Protein AF-A0A2H3DS44-F1 (afdb_monomer)

Structure (mmCIF, N/CA/C/O backbone):
data_AF-A0A2H3DS44-F1
#
_entry.id   AF-A0A2H3DS44-F1
#
loop_
_atom_site.group_PDB
_atom_site.id
_atom_site.type_symbol
_atom_site.label_atom_id
_atom_site.label_alt_id
_atom_site.label_comp_id
_atom_site.label_asym_id
_atom_site.label_entity_id
_atom_site.label_seq_id
_atom_site.pdbx_PDB_ins_code
_atom_site.Cartn_x
_atom_site.Cartn_y
_atom_site.Cartn_z
_atom_site.occupancy
_atom_site.B_iso_or_equiv
_atom_site.auth_seq_id
_atom_site.auth_comp_id
_atom_site.auth_asym_id
_atom_site.auth_atom_id
_atom_site.pdbx_PDB_model_num
ATOM 1 N N . MET A 1 1 ? -2.408 16.374 -11.901 1.00 36.78 1 MET A N 1
ATOM 2 C CA . MET A 1 1 ? -1.853 15.064 -12.289 1.00 36.78 1 MET A CA 1
ATOM 3 C C . MET A 1 1 ? -0.369 15.286 -12.512 1.00 36.78 1 MET A C 1
ATOM 5 O O . MET A 1 1 ? -0.028 15.966 -13.470 1.00 36.78 1 MET A O 1
ATOM 9 N N . ALA A 1 2 ? 0.490 14.882 -11.576 1.00 42.16 2 ALA A N 1
ATOM 10 C CA . ALA A 1 2 ? 1.930 14.976 -11.790 1.00 42.16 2 ALA A CA 1
ATOM 11 C C . ALA A 1 2 ? 2.292 13.927 -12.847 1.00 42.16 2 ALA A C 1
ATOM 13 O O . ALA A 1 2 ? 2.217 12.735 -12.575 1.00 42.16 2 ALA A O 1
ATOM 14 N N . SER A 1 3 ? 2.578 14.373 -14.069 1.00 45.03 3 SER A N 1
ATOM 15 C CA . SER A 1 3 ? 3.233 13.535 -15.067 1.00 45.03 3 SER A CA 1
ATOM 16 C C . SER A 1 3 ? 4.655 13.332 -14.563 1.00 45.03 3 SER A C 1
ATOM 18 O O . SER A 1 3 ? 5.465 14.256 -14.640 1.00 45.03 3 SER A O 1
ATOM 20 N N . SER A 1 4 ? 4.939 12.193 -13.936 1.00 61.12 4 SER A N 1
ATOM 21 C CA . SER A 1 4 ? 6.311 11.840 -13.597 1.00 61.12 4 SER A CA 1
ATOM 22 C C . SER A 1 4 ? 7.055 11.624 -14.909 1.00 61.12 4 SER A C 1
ATOM 24 O O . SER A 1 4 ? 6.720 10.739 -15.686 1.00 61.12 4 SER A O 1
ATOM 26 N N . ASN A 1 5 ? 8.064 12.451 -15.173 1.00 77.94 5 ASN A N 1
ATOM 27 C CA . ASN A 1 5 ? 8.926 12.329 -16.353 1.00 77.94 5 ASN A CA 1
ATOM 28 C C . ASN A 1 5 ? 9.889 11.123 -16.251 1.00 77.94 5 ASN A C 1
ATOM 30 O O . ASN A 1 5 ? 10.950 11.140 -16.869 1.00 77.94 5 ASN A O 1
ATOM 34 N N . HIS A 1 6 ? 9.566 10.119 -15.429 1.00 85.38 6 HIS A N 1
ATOM 35 C CA . HIS A 1 6 ? 10.401 8.941 -15.233 1.00 85.38 6 HIS A CA 1
ATOM 36 C C . HIS A 1 6 ? 10.121 7.917 -16.339 1.00 85.38 6 HIS A C 1
ATOM 38 O O . HIS A 1 6 ? 8.958 7.730 -16.706 1.00 85.38 6 HIS A O 1
ATOM 44 N N . PRO A 1 7 ? 11.165 7.259 -16.870 1.00 88.62 7 PRO A N 1
ATOM 45 C CA . PRO A 1 7 ? 11.002 6.224 -17.879 1.00 88.62 7 PRO A CA 1
ATOM 46 C C . PRO A 1 7 ? 10.163 5.073 -17.325 1.00 88.62 7 PRO A C 1
ATOM 48 O O . PRO A 1 7 ? 10.340 4.647 -16.183 1.00 88.62 7 PRO A O 1
ATOM 51 N N . THR A 1 8 ? 9.245 4.563 -18.137 1.00 92.12 8 THR A N 1
ATOM 52 C CA . THR A 1 8 ? 8.468 3.368 -17.805 1.00 92.12 8 THR A CA 1
ATOM 53 C C . THR A 1 8 ? 9.252 2.101 -18.148 1.00 92.12 8 THR A C 1
ATOM 55 O O . THR A 1 8 ? 10.216 2.128 -18.916 1.00 92.12 8 THR A O 1
ATOM 58 N N . LEU A 1 9 ? 8.810 0.951 -17.630 1.00 92.81 9 LEU A N 1
ATOM 59 C CA . LEU A 1 9 ? 9.381 -0.341 -18.026 1.00 92.81 9 LEU A CA 1
ATOM 60 C C . LEU A 1 9 ? 9.255 -0.584 -19.536 1.00 92.81 9 LEU A C 1
ATOM 62 O O . LEU A 1 9 ? 10.136 -1.196 -20.134 1.00 92.81 9 LEU A O 1
ATOM 66 N N . GLU A 1 10 ? 8.169 -0.104 -20.143 1.00 94.31 10 GLU A N 1
ATOM 67 C CA . GLU A 1 10 ? 7.939 -0.212 -21.582 1.00 94.31 10 GLU A CA 1
ATOM 68 C C . GLU A 1 10 ? 8.965 0.614 -22.366 1.00 94.31 10 GLU A C 1
ATOM 70 O O . GLU A 1 10 ? 9.543 0.104 -23.324 1.00 94.31 10 GLU A O 1
ATOM 75 N N . ASP A 1 11 ? 9.292 1.824 -21.899 1.00 92.94 11 ASP A N 1
ATOM 76 C CA . ASP A 1 11 ? 10.334 2.662 -22.506 1.00 92.94 11 ASP A CA 1
ATOM 77 C C . ASP A 1 11 ? 11.715 1.994 -22.433 1.00 92.94 11 ASP A C 1
ATOM 79 O O . ASP A 1 11 ? 12.459 1.971 -23.417 1.00 92.94 11 ASP A O 1
ATOM 83 N N . VAL A 1 12 ? 12.058 1.406 -21.279 1.00 94.00 12 VAL A N 1
ATOM 84 C CA . VAL A 1 12 ? 13.326 0.679 -21.088 1.00 94.00 12 VAL A CA 1
ATOM 85 C C . VAL A 1 12 ? 13.379 -0.565 -21.980 1.00 94.00 12 VAL A C 1
ATOM 87 O O . VAL A 1 12 ? 14.400 -0.830 -22.624 1.00 94.00 12 VAL A O 1
ATOM 90 N N . ALA A 1 13 ? 12.281 -1.320 -22.063 1.00 94.88 13 ALA A N 1
ATOM 91 C CA . ALA A 1 13 ? 12.186 -2.512 -22.899 1.00 94.88 13 ALA A CA 1
ATOM 92 C C . ALA A 1 13 ? 12.294 -2.167 -24.391 1.00 94.88 13 ALA A C 1
ATOM 94 O O . ALA A 1 13 ? 13.027 -2.836 -25.121 1.00 94.88 13 ALA A O 1
ATOM 95 N N . ALA A 1 14 ? 11.633 -1.096 -24.835 1.00 94.50 14 ALA A N 1
ATOM 96 C CA . ALA A 1 14 ? 11.707 -0.609 -26.207 1.00 94.50 14 ALA A CA 1
ATOM 97 C C . ALA A 1 14 ? 13.128 -0.154 -26.573 1.00 94.50 14 ALA A C 1
ATOM 99 O O . ALA A 1 14 ? 13.649 -0.549 -27.618 1.00 94.50 14 ALA A O 1
ATOM 100 N N . ALA A 1 15 ? 13.790 0.608 -25.697 1.00 92.56 15 ALA A N 1
ATOM 101 C CA . ALA A 1 15 ? 15.172 1.040 -25.904 1.00 92.56 15 ALA A CA 1
ATOM 102 C C . ALA A 1 15 ? 16.141 -0.154 -25.961 1.00 92.56 15 ALA A C 1
ATOM 104 O O . ALA A 1 15 ? 17.021 -0.207 -26.821 1.00 92.56 15 ALA A O 1
ATOM 105 N N . THR A 1 16 ? 15.933 -1.158 -25.105 1.00 93.88 16 THR A N 1
ATOM 106 C CA . THR A 1 16 ? 16.727 -2.395 -25.102 1.00 93.88 16 THR A CA 1
ATOM 107 C C . THR A 1 16 ? 16.520 -3.202 -26.382 1.00 93.88 16 THR A C 1
ATOM 109 O O . THR A 1 16 ? 17.489 -3.645 -26.996 1.00 93.88 16 THR A O 1
ATOM 112 N N . ALA A 1 17 ? 15.273 -3.366 -26.829 1.00 93.94 17 ALA A N 1
ATOM 113 C CA . ALA A 1 17 ? 14.958 -4.069 -28.069 1.00 93.94 17 ALA A CA 1
ATOM 114 C C . ALA A 1 17 ? 15.585 -3.370 -29.287 1.00 93.94 17 ALA A C 1
ATOM 116 O O . ALA A 1 17 ? 16.191 -4.028 -30.134 1.00 93.94 17 ALA A O 1
ATOM 117 N N . TYR A 1 18 ? 15.507 -2.036 -29.333 1.00 91.81 18 TYR A N 1
ATOM 118 C CA . TYR A 1 18 ? 16.151 -1.226 -30.364 1.00 91.81 18 TYR A CA 1
ATOM 119 C C . TYR A 1 18 ? 17.667 -1.452 -30.396 1.00 91.81 18 TYR A C 1
ATOM 121 O O . TYR A 1 18 ? 18.215 -1.758 -31.456 1.00 91.81 18 TYR A O 1
ATOM 129 N N . PHE A 1 19 ? 18.320 -1.390 -29.233 1.00 92.81 19 PHE A N 1
ATOM 130 C CA . PHE A 1 19 ? 19.759 -1.599 -29.087 1.00 92.81 19 PHE A CA 1
ATOM 131 C C . PHE A 1 19 ? 20.215 -2.992 -29.539 1.00 92.81 19 PHE A C 1
ATOM 133 O O . PHE A 1 19 ? 21.207 -3.112 -30.250 1.00 92.81 19 PHE A O 1
ATOM 140 N N . VAL A 1 20 ? 19.470 -4.044 -29.186 1.00 92.25 20 VAL A N 1
ATOM 141 C CA . VAL A 1 20 ? 19.789 -5.431 -29.580 1.00 92.25 20 VAL A CA 1
ATOM 142 C C . VAL A 1 20 ? 19.589 -5.667 -31.080 1.00 92.25 20 VAL A C 1
ATOM 144 O O . VAL A 1 20 ? 20.304 -6.465 -31.681 1.00 92.25 20 VAL A O 1
ATOM 147 N N . SER A 1 21 ? 18.625 -4.981 -31.697 1.00 90.50 21 SER A N 1
ATOM 148 C CA . SER A 1 21 ? 18.342 -5.095 -33.135 1.00 90.50 21 SER A CA 1
ATOM 149 C C . SER A 1 21 ? 19.269 -4.263 -34.033 1.00 90.50 21 SER A C 1
ATOM 151 O O . SER A 1 21 ? 19.223 -4.409 -35.255 1.00 90.50 21 SER A O 1
ATOM 153 N N . HIS A 1 22 ? 20.101 -3.391 -33.453 1.00 87.81 22 HIS A N 1
ATOM 154 C CA . HIS A 1 22 ? 21.017 -2.529 -34.196 1.00 87.81 22 HIS A CA 1
ATOM 155 C C . HIS A 1 22 ? 22.257 -3.284 -34.685 1.00 87.81 22 HIS A C 1
ATOM 157 O O . HIS A 1 22 ? 22.883 -4.033 -33.941 1.00 87.81 22 HIS A O 1
ATOM 163 N N . SER A 1 23 ? 22.644 -3.051 -35.942 1.00 82.12 23 SER A N 1
ATOM 164 C CA . SER A 1 23 ? 23.816 -3.681 -36.567 1.00 82.12 23 SER A CA 1
ATOM 165 C C . SER A 1 23 ? 25.152 -3.192 -35.998 1.00 82.12 23 SER A C 1
ATOM 167 O O . SER A 1 23 ? 26.138 -3.920 -36.060 1.00 82.12 23 SER A O 1
ATOM 169 N N . GLU A 1 24 ? 25.181 -1.985 -35.426 1.00 85.81 24 GLU A N 1
ATOM 170 C CA . GLU A 1 24 ? 26.340 -1.400 -34.740 1.00 85.81 24 GLU A CA 1
ATOM 171 C C . GLU A 1 24 ? 25.886 -0.715 -33.438 1.00 85.81 24 GLU A C 1
ATOM 173 O O . GLU 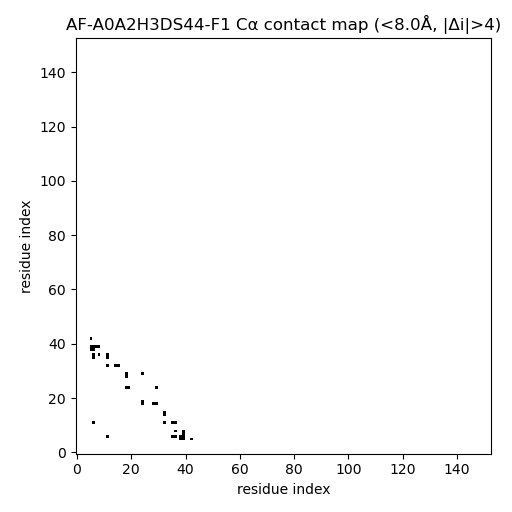A 1 24 ? 25.635 0.491 -33.421 1.00 85.81 24 GLU A O 1
ATOM 178 N N . PRO A 1 25 ? 25.716 -1.469 -32.340 1.00 83.62 25 PRO A N 1
ATOM 179 C CA . PRO A 1 25 ? 25.315 -0.892 -31.063 1.00 83.62 25 PRO A CA 1
ATOM 180 C C . PRO A 1 25 ? 26.412 0.023 -30.499 1.00 83.62 25 PRO A C 1
ATOM 182 O O . PRO A 1 25 ? 27.568 -0.383 -30.352 1.00 83.62 25 PRO A O 1
ATOM 185 N N . MET A 1 26 ? 26.048 1.257 -30.140 1.00 92.00 26 MET A N 1
ATOM 186 C CA . MET A 1 26 ? 26.972 2.221 -29.538 1.00 92.00 26 MET A CA 1
ATOM 187 C C . MET A 1 26 ? 27.010 2.078 -28.016 1.00 92.00 26 MET A C 1
ATOM 189 O O . MET A 1 26 ? 25.984 1.926 -27.357 1.00 92.00 26 MET A O 1
ATOM 193 N N . LEU A 1 27 ? 28.199 2.207 -27.421 1.00 91.69 27 LEU A N 1
ATOM 194 C CA . LEU A 1 27 ? 28.358 2.161 -25.963 1.00 91.69 27 LEU A CA 1
ATOM 195 C C . LEU A 1 27 ? 27.490 3.211 -25.242 1.00 91.69 27 LEU A C 1
ATOM 197 O O . L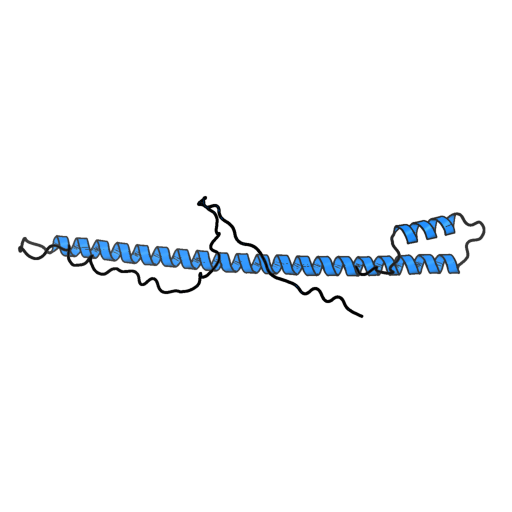EU A 1 27 ? 27.021 2.966 -24.132 1.00 91.69 27 LEU A O 1
ATOM 201 N N . ASP A 1 28 ? 27.267 4.369 -25.859 1.00 93.00 28 ASP A N 1
ATOM 202 C CA . ASP A 1 28 ? 26.457 5.433 -25.264 1.00 93.00 28 ASP A CA 1
ATOM 203 C C . ASP A 1 28 ? 24.958 5.094 -25.224 1.00 93.00 28 ASP A C 1
ATOM 205 O O . ASP A 1 28 ? 24.290 5.448 -24.252 1.00 93.00 28 ASP A O 1
ATOM 209 N N . ASP A 1 29 ? 24.447 4.317 -26.184 1.00 90.25 29 ASP A N 1
ATOM 210 C CA . ASP A 1 29 ? 23.071 3.804 -26.138 1.00 90.25 29 ASP A CA 1
ATOM 211 C C . ASP A 1 29 ? 22.897 2.808 -24.987 1.00 90.25 29 ASP A C 1
ATOM 213 O O . ASP A 1 29 ? 21.914 2.872 -24.246 1.00 90.25 29 ASP A O 1
ATOM 217 N N . ALA A 1 30 ? 23.893 1.943 -24.764 1.00 92.56 30 ALA A N 1
ATOM 218 C CA . ALA A 1 30 ? 23.898 1.027 -23.626 1.00 92.56 30 ALA A CA 1
ATOM 219 C C . ALA A 1 30 ? 23.892 1.787 -22.289 1.00 92.56 30 ALA A C 1
ATOM 221 O O . ALA A 1 30 ? 23.102 1.468 -21.401 1.00 92.56 30 ALA A O 1
ATOM 222 N N . LYS A 1 31 ? 24.724 2.830 -22.150 1.00 95.94 31 LYS A N 1
ATOM 223 C CA . LYS A 1 31 ? 24.733 3.685 -20.948 1.00 95.94 31 LYS A CA 1
ATOM 224 C C . LYS A 1 31 ? 23.387 4.369 -20.728 1.00 95.94 31 LYS A C 1
ATOM 226 O O . LYS A 1 31 ? 22.936 4.458 -19.591 1.00 95.94 31 LYS A O 1
ATOM 231 N N . LYS A 1 32 ? 22.744 4.837 -21.800 1.00 94.19 32 LYS A N 1
ATOM 232 C CA . LYS A 1 32 ? 21.424 5.467 -21.726 1.00 94.19 32 LYS A CA 1
ATOM 233 C C . LYS A 1 32 ? 20.362 4.487 -21.230 1.00 94.19 32 LYS A C 1
ATOM 235 O O . LYS A 1 32 ? 19.568 4.856 -20.374 1.00 94.19 32 LYS A O 1
ATOM 240 N N . ILE A 1 33 ? 20.373 3.246 -21.716 1.00 94.56 33 ILE A N 1
ATOM 241 C CA . ILE A 1 33 ? 19.448 2.198 -21.256 1.00 94.56 33 ILE A CA 1
ATOM 242 C C . ILE A 1 33 ? 19.671 1.884 -19.776 1.00 94.56 33 ILE A C 1
ATOM 244 O O . ILE A 1 33 ? 18.702 1.789 -19.028 1.00 94.56 33 ILE A O 1
ATOM 248 N N . VAL A 1 34 ? 20.930 1.769 -19.341 1.00 95.94 34 VAL A N 1
ATOM 249 C CA . VAL A 1 34 ? 21.262 1.549 -17.924 1.00 95.94 34 VAL A CA 1
ATOM 250 C C . VAL A 1 34 ? 20.749 2.701 -17.060 1.00 95.94 34 VAL A C 1
ATOM 252 O O . VAL A 1 34 ? 20.061 2.449 -16.079 1.00 95.94 34 VAL A O 1
ATOM 255 N N . ALA A 1 35 ? 20.984 3.952 -17.464 1.00 95.62 35 ALA A N 1
ATOM 256 C CA . ALA A 1 35 ? 20.469 5.116 -16.744 1.00 95.62 35 ALA A CA 1
ATOM 257 C C . ALA A 1 35 ? 18.932 5.124 -16.670 1.00 95.62 35 ALA A C 1
ATOM 259 O O . ALA A 1 35 ? 18.367 5.388 -15.614 1.00 95.62 35 ALA A O 1
ATOM 260 N N . MET A 1 36 ? 18.243 4.773 -17.763 1.00 95.00 36 MET A N 1
ATOM 261 C CA . MET A 1 36 ? 16.781 4.661 -17.752 1.00 95.00 36 MET A CA 1
ATOM 262 C C . MET A 1 36 ? 16.290 3.561 -16.801 1.00 95.00 36 MET A C 1
ATOM 264 O O . MET A 1 36 ? 15.261 3.729 -16.150 1.00 95.00 36 MET A O 1
ATOM 268 N N . LEU A 1 37 ? 17.005 2.436 -16.720 1.00 95.56 37 LEU A N 1
ATOM 269 C CA . LEU A 1 37 ? 16.669 1.348 -15.807 1.00 95.56 37 LEU A CA 1
ATOM 270 C C . LEU A 1 37 ? 16.872 1.761 -14.342 1.00 95.56 37 LEU A C 1
ATOM 272 O O . LEU A 1 37 ? 16.020 1.456 -13.509 1.00 95.56 37 LEU A O 1
ATOM 276 N N . ASP A 1 38 ? 17.958 2.473 -14.040 1.00 95.81 38 ASP A N 1
ATOM 277 C CA . ASP A 1 38 ? 18.234 2.996 -12.699 1.00 95.81 38 ASP A CA 1
ATOM 278 C C . ASP A 1 38 ? 17.163 4.011 -12.267 1.00 95.81 38 ASP A C 1
ATOM 280 O O . ASP A 1 38 ? 16.609 3.890 -11.172 1.00 95.81 38 ASP A O 1
ATOM 284 N N . ASP A 1 39 ? 16.787 4.942 -13.150 1.00 94.69 39 ASP A N 1
ATOM 285 C CA . ASP A 1 39 ? 15.720 5.918 -12.893 1.00 94.69 39 ASP A CA 1
ATOM 286 C C . ASP A 1 39 ? 14.361 5.237 -12.658 1.00 94.69 39 ASP A C 1
ATOM 288 O O . ASP A 1 39 ? 13.622 5.600 -11.737 1.00 94.69 39 ASP A O 1
ATOM 292 N N . PHE A 1 40 ? 14.026 4.222 -13.463 1.00 93.81 40 PHE A N 1
ATOM 293 C CA . PHE A 1 40 ? 12.804 3.433 -13.290 1.00 93.81 40 PHE A CA 1
ATOM 294 C C . PHE A 1 40 ? 12.805 2.666 -11.961 1.00 93.81 40 PHE A C 1
ATOM 296 O O . PHE A 1 40 ? 11.801 2.649 -11.243 1.00 93.81 40 PHE A O 1
ATOM 303 N N . HIS A 1 41 ? 13.926 2.032 -11.606 1.00 94.44 41 HIS A N 1
ATOM 304 C CA . HIS A 1 41 ? 14.060 1.326 -10.335 1.00 94.44 41 HIS A CA 1
ATOM 305 C C . HIS A 1 41 ? 13.913 2.266 -9.144 1.00 94.44 41 HIS A C 1
ATOM 307 O O . HIS A 1 41 ? 13.163 1.941 -8.223 1.00 94.44 41 HIS A O 1
ATOM 313 N N . GLN A 1 42 ? 14.566 3.428 -9.173 1.00 94.50 42 GLN A N 1
ATOM 314 C CA . GLN A 1 42 ? 14.457 4.402 -8.093 1.00 94.50 42 GLN A CA 1
ATOM 315 C C . GLN A 1 42 ? 13.017 4.901 -7.946 1.00 94.50 42 GLN A C 1
ATOM 317 O O . GLN A 1 42 ? 12.469 4.871 -6.847 1.00 94.50 42 GLN A O 1
ATOM 322 N N . SER A 1 43 ? 12.357 5.249 -9.056 1.00 93.25 43 SER A N 1
ATOM 323 C CA . SER A 1 43 ? 10.955 5.676 -9.030 1.00 93.25 43 SER A CA 1
ATOM 324 C C . SER A 1 43 ? 10.032 4.597 -8.449 1.00 93.25 43 SER A C 1
ATOM 326 O O . SER A 1 43 ? 9.142 4.908 -7.655 1.00 93.25 43 SER A O 1
ATOM 328 N N . ASN A 1 44 ? 10.249 3.321 -8.780 1.00 93.00 44 ASN A N 1
ATOM 329 C CA . ASN A 1 44 ? 9.475 2.229 -8.190 1.00 93.00 44 ASN A CA 1
ATOM 330 C C . ASN A 1 44 ? 9.734 2.054 -6.696 1.00 93.00 44 ASN A C 1
ATOM 332 O O . ASN A 1 44 ? 8.791 1.781 -5.953 1.00 93.00 44 ASN A O 1
ATOM 336 N N . ILE A 1 45 ? 10.987 2.179 -6.255 1.00 94.94 45 ILE A N 1
ATOM 337 C CA . ILE A 1 45 ? 11.333 2.124 -4.832 1.00 94.94 45 ILE A CA 1
ATOM 338 C C . ILE A 1 45 ? 10.589 3.234 -4.092 1.00 94.94 45 ILE A C 1
ATOM 340 O O . ILE A 1 45 ? 9.866 2.930 -3.147 1.00 94.94 45 ILE A O 1
ATOM 344 N N . ASP A 1 46 ? 10.657 4.472 -4.580 1.00 93.38 46 ASP A N 1
ATOM 345 C CA . ASP A 1 46 ? 9.986 5.620 -3.965 1.00 93.38 46 ASP A CA 1
ATOM 346 C C . ASP A 1 46 ? 8.463 5.400 -3.870 1.00 93.38 46 ASP A C 1
ATOM 348 O O . ASP A 1 46 ? 7.837 5.649 -2.834 1.00 93.38 46 ASP A O 1
ATOM 352 N N . HIS A 1 47 ? 7.849 4.863 -4.932 1.00 91.75 47 HIS A N 1
ATOM 353 C CA . HIS A 1 47 ? 6.428 4.512 -4.934 1.00 91.75 47 HIS A CA 1
ATOM 354 C C . HIS A 1 47 ? 6.085 3.409 -3.925 1.00 91.75 47 HIS A C 1
ATOM 356 O O . HIS A 1 47 ? 5.072 3.505 -3.223 1.00 91.75 47 HIS A O 1
ATOM 362 N N . MET A 1 48 ? 6.911 2.366 -3.827 1.00 94.88 48 MET A N 1
ATOM 363 C CA . MET A 1 48 ? 6.712 1.287 -2.860 1.00 94.88 48 MET A CA 1
ATOM 364 C C . MET A 1 48 ? 6.907 1.773 -1.423 1.00 94.88 48 MET A C 1
ATOM 366 O O . MET A 1 48 ? 6.116 1.414 -0.551 1.00 94.88 48 MET A O 1
ATOM 370 N N . GLU A 1 49 ? 7.911 2.606 -1.162 1.00 96.12 49 GLU A N 1
ATOM 371 C CA . GLU A 1 49 ? 8.160 3.187 0.156 1.00 96.12 49 GLU A CA 1
ATOM 372 C C . GLU A 1 49 ? 6.990 4.056 0.616 1.00 96.12 49 GLU A C 1
ATOM 374 O O . GLU A 1 49 ? 6.535 3.917 1.757 1.00 96.12 49 GLU A O 1
ATOM 379 N N . LEU A 1 50 ? 6.439 4.884 -0.278 1.00 94.56 50 LEU A N 1
ATOM 380 C CA . LEU A 1 50 ? 5.245 5.675 0.007 1.00 94.56 50 LEU A CA 1
ATOM 381 C C . LEU A 1 50 ? 4.053 4.774 0.361 1.00 94.56 50 LEU A C 1
ATOM 383 O O . LEU A 1 50 ? 3.437 4.953 1.414 1.00 94.56 50 LEU A O 1
ATOM 387 N N . ALA A 1 51 ? 3.772 3.760 -0.462 1.00 94.81 51 ALA A N 1
ATOM 388 C CA . ALA A 1 51 ? 2.677 2.821 -0.221 1.00 94.81 51 ALA A CA 1
ATOM 389 C C . ALA A 1 51 ? 2.849 2.049 1.103 1.00 94.81 51 ALA A C 1
ATOM 391 O O . ALA A 1 51 ? 1.883 1.825 1.841 1.00 94.81 51 ALA A O 1
ATOM 392 N N . LEU A 1 52 ? 4.080 1.660 1.447 1.00 95.88 52 LEU A N 1
ATOM 393 C CA . LEU A 1 52 ? 4.394 1.009 2.719 1.00 95.88 52 LEU A CA 1
ATOM 394 C C . LEU A 1 52 ? 4.199 1.954 3.909 1.00 95.88 52 LEU A C 1
ATOM 396 O O . LEU A 1 52 ? 3.681 1.525 4.944 1.00 95.88 52 LEU A O 1
ATOM 400 N N . CYS A 1 53 ? 4.567 3.229 3.772 1.00 95.88 53 CYS A N 1
ATOM 401 C CA . CYS A 1 53 ? 4.347 4.240 4.803 1.00 95.88 53 CYS A CA 1
ATOM 402 C C . CYS A 1 53 ? 2.854 4.466 5.060 1.00 95.88 53 CYS A C 1
ATOM 404 O O . CYS A 1 53 ? 2.417 4.445 6.215 1.00 95.88 53 CYS A O 1
ATOM 406 N N . GLU A 1 54 ? 2.058 4.611 4.000 1.00 95.25 54 GLU A N 1
ATOM 407 C CA . GLU A 1 54 ? 0.603 4.750 4.098 1.00 95.25 54 GLU A CA 1
ATOM 408 C C . GLU A 1 54 ? -0.035 3.523 4.755 1.00 95.25 54 GLU A C 1
ATOM 410 O O . GLU A 1 54 ? -0.839 3.650 5.684 1.00 95.25 54 GLU A O 1
ATOM 415 N N . ARG A 1 55 ? 0.384 2.318 4.353 1.00 95.25 55 ARG A N 1
ATOM 416 C CA . ARG A 1 55 ? -0.122 1.074 4.940 1.00 95.25 55 ARG A CA 1
ATOM 417 C C . ARG A 1 55 ? 0.263 0.928 6.410 1.00 95.25 55 ARG A C 1
ATOM 419 O O . ARG A 1 55 ? -0.568 0.522 7.220 1.00 95.25 55 ARG A O 1
ATOM 426 N N . ARG A 1 56 ? 1.495 1.289 6.784 1.00 96.38 56 ARG A N 1
ATOM 427 C CA . ARG A 1 56 ? 1.945 1.288 8.185 1.00 96.38 56 ARG A CA 1
ATOM 428 C C . ARG A 1 56 ? 1.115 2.255 9.029 1.00 96.38 56 ARG A C 1
ATOM 430 O O . ARG A 1 56 ? 0.739 1.909 10.148 1.00 96.38 56 ARG A O 1
ATOM 437 N N . LYS A 1 57 ? 0.800 3.438 8.496 1.00 96.19 57 LYS A N 1
ATOM 438 C CA . LYS A 1 57 ? -0.069 4.409 9.166 1.00 96.19 57 LYS A CA 1
ATOM 439 C C . LYS A 1 57 ? -1.475 3.845 9.382 1.00 96.19 57 LYS A C 1
ATOM 441 O O . LYS A 1 57 ? -1.967 3.900 10.505 1.00 96.19 57 LYS A O 1
ATOM 446 N N . ALA A 1 58 ? -2.075 3.238 8.358 1.00 94.75 58 ALA A N 1
ATOM 447 C CA . ALA A 1 58 ? -3.401 2.628 8.464 1.00 94.75 58 ALA A CA 1
ATOM 448 C C . ALA A 1 58 ? -3.455 1.522 9.535 1.00 94.75 58 ALA A C 1
ATOM 450 O O . ALA A 1 58 ? -4.365 1.512 10.361 1.00 94.75 58 ALA A O 1
ATOM 451 N N . ILE A 1 59 ? -2.445 0.644 9.576 1.00 95.62 59 ILE A N 1
ATOM 452 C CA . ILE A 1 59 ? -2.335 -0.412 10.598 1.00 95.62 59 ILE A CA 1
ATOM 453 C C . ILE A 1 59 ? -2.224 0.192 12.003 1.00 95.62 59 ILE A C 1
ATOM 455 O O . ILE A 1 59 ? -2.858 -0.291 12.938 1.00 95.62 59 ILE A O 1
ATOM 459 N N . SER A 1 60 ? -1.435 1.257 12.163 1.00 96.06 60 SER A N 1
ATOM 460 C CA . SER A 1 60 ? -1.294 1.951 13.447 1.00 96.06 60 SER A CA 1
ATOM 461 C C . SER A 1 60 ? -2.623 2.554 13.918 1.00 96.06 60 SER A C 1
ATOM 463 O O . SER A 1 60 ? -3.029 2.353 15.062 1.00 96.06 60 SER A O 1
ATOM 465 N N . GLU A 1 61 ? -3.345 3.240 13.028 1.00 96.44 61 GLU A N 1
ATOM 466 C CA . GLU A 1 61 ? -4.658 3.820 13.335 1.00 96.44 61 GLU A CA 1
ATOM 467 C C . GLU A 1 61 ? -5.698 2.749 13.688 1.00 96.44 61 GLU A C 1
ATOM 469 O O . GLU A 1 61 ? -6.515 2.939 14.592 1.00 96.44 61 GLU A O 1
ATOM 474 N N . GLU A 1 62 ? -5.680 1.613 12.992 1.00 94.69 62 GLU A N 1
ATOM 475 C CA . GLU A 1 62 ? -6.528 0.467 13.314 1.00 94.69 62 GLU A CA 1
ATOM 476 C C . GLU A 1 62 ? -6.177 -0.128 14.685 1.00 94.69 62 GLU A C 1
ATOM 478 O O . GLU A 1 62 ? -7.075 -0.375 15.493 1.00 94.69 62 GLU A O 1
ATOM 483 N N . GLY A 1 63 ? -4.884 -0.263 14.994 1.00 94.94 63 GLY A N 1
ATOM 484 C CA . GLY A 1 63 ? -4.400 -0.694 16.305 1.00 94.94 63 GLY A CA 1
ATOM 485 C C . GLY A 1 63 ? -4.899 0.209 17.435 1.00 94.94 63 GLY A C 1
ATOM 486 O O . GLY A 1 63 ? -5.484 -0.278 18.402 1.00 94.94 63 GLY A O 1
ATOM 487 N N . GLN A 1 64 ? -4.779 1.530 17.273 1.00 95.75 64 GLN A N 1
ATOM 488 C CA . GLN A 1 64 ? -5.280 2.506 18.248 1.00 95.75 64 GLN A CA 1
ATOM 489 C C . GLN A 1 64 ? -6.799 2.411 18.448 1.00 95.75 64 GLN A C 1
ATOM 491 O O . GLN A 1 64 ? -7.287 2.473 19.579 1.00 95.75 64 GLN A O 1
ATOM 496 N N . LYS A 1 65 ? -7.570 2.217 17.370 1.00 96.19 65 LYS A N 1
ATOM 497 C CA . LYS A 1 65 ? -9.025 1.998 17.463 1.00 96.19 65 LYS A CA 1
ATOM 498 C C . LYS A 1 65 ? -9.351 0.707 18.215 1.00 96.19 65 LYS A C 1
ATOM 500 O O . LYS A 1 65 ? -10.278 0.698 19.027 1.00 96.19 65 LYS A O 1
ATOM 505 N N . GLY A 1 66 ? -8.588 -0.359 17.978 1.00 96.38 66 GLY A N 1
ATOM 506 C CA . GLY A 1 66 ? -8.717 -1.628 18.693 1.00 96.38 66 GLY A CA 1
ATOM 507 C C . GLY A 1 66 ? -8.449 -1.485 20.193 1.00 96.38 66 GLY A C 1
ATOM 508 O O . GLY A 1 66 ? -9.233 -1.968 21.013 1.00 96.38 66 GLY A O 1
ATOM 509 N N . GLU A 1 67 ? -7.394 -0.762 20.568 1.00 96.38 67 GLU A N 1
ATOM 510 C CA . GLU A 1 67 ? -7.070 -0.475 21.970 1.00 96.38 67 GLU A CA 1
ATOM 511 C C . GLU A 1 67 ? -8.143 0.378 22.653 1.00 96.38 67 GLU A C 1
ATOM 513 O O . GLU A 1 67 ? -8.597 0.038 23.749 1.00 96.38 67 GLU A O 1
ATOM 518 N N . ALA A 1 68 ? -8.620 1.434 21.988 1.00 95.88 68 ALA A N 1
ATOM 519 C CA . ALA A 1 68 ? -9.704 2.270 22.497 1.00 95.88 68 ALA A CA 1
ATOM 520 C C . ALA A 1 68 ? -10.993 1.460 22.714 1.00 95.88 68 ALA A C 1
ATOM 522 O O . ALA A 1 68 ? -11.673 1.611 23.734 1.00 95.88 68 ALA A O 1
ATOM 523 N N . LEU A 1 69 ? -11.316 0.552 21.787 1.00 96.19 69 LEU A N 1
ATOM 524 C CA . LEU A 1 69 ? -12.459 -0.344 21.928 1.00 96.19 69 LEU A CA 1
ATOM 525 C C . LEU A 1 69 ? -12.281 -1.295 23.118 1.00 96.19 69 LEU A C 1
ATOM 527 O O . LEU A 1 69 ? -13.213 -1.471 23.902 1.00 96.19 69 LEU A O 1
ATOM 531 N N . LYS A 1 70 ? -11.085 -1.863 23.301 1.00 96.88 70 LYS A N 1
ATOM 532 C CA . LYS A 1 70 ? -10.771 -2.731 24.443 1.00 96.88 70 LYS A CA 1
ATOM 533 C C . LYS A 1 70 ? -10.926 -1.990 25.773 1.00 96.88 70 LYS A C 1
ATOM 535 O O . LYS A 1 70 ? -11.552 -2.523 26.688 1.00 96.88 70 LYS A O 1
ATOM 540 N N . ALA A 1 71 ? -10.428 -0.757 25.867 1.00 96.06 71 ALA A N 1
ATOM 541 C CA . ALA A 1 71 ? -10.597 0.086 27.050 1.00 96.06 71 ALA A CA 1
ATOM 542 C C . ALA A 1 71 ? -12.081 0.355 27.346 1.00 96.06 71 ALA A C 1
ATOM 544 O O . ALA A 1 71 ? -12.526 0.214 28.486 1.00 96.06 71 ALA A O 1
ATOM 545 N N . LYS A 1 72 ? -12.878 0.648 26.310 1.00 96.00 72 LYS A N 1
ATOM 546 C CA . LYS A 1 72 ? -14.325 0.850 26.450 1.00 96.00 72 LYS A CA 1
ATOM 547 C C . LYS A 1 72 ? -15.044 -0.403 26.951 1.00 96.00 72 LYS A C 1
ATOM 549 O O . LYS A 1 72 ? -15.890 -0.299 27.832 1.00 96.00 72 LYS A O 1
ATOM 554 N N . VAL A 1 73 ? -14.697 -1.584 26.436 1.00 96.25 73 VAL A N 1
ATOM 555 C CA . VAL A 1 73 ? -15.279 -2.858 26.894 1.00 96.25 73 VAL A CA 1
ATOM 556 C C . VAL A 1 73 ? -14.953 -3.119 28.364 1.00 96.25 73 VAL A C 1
ATOM 558 O O . VAL A 1 73 ? -15.834 -3.524 29.121 1.00 96.25 73 VAL A O 1
ATOM 561 N N . VAL A 1 74 ? -13.714 -2.859 28.790 1.00 97.06 74 VAL A N 1
ATOM 562 C CA . VAL A 1 74 ? -13.318 -2.991 30.201 1.00 97.06 74 VAL A CA 1
ATOM 563 C C . VAL A 1 74 ? -14.114 -2.029 31.085 1.00 97.06 74 VAL A C 1
ATOM 565 O O . VAL A 1 74 ? -14.647 -2.463 32.105 1.00 97.06 74 VAL A O 1
ATOM 568 N N . SER A 1 75 ? -14.259 -0.767 30.669 1.00 95.25 75 SER A N 1
ATOM 569 C CA . SER A 1 75 ? -15.078 0.222 31.382 1.00 95.25 75 SER A CA 1
ATOM 570 C C . SER A 1 75 ? -16.525 -0.249 31.522 1.00 95.25 75 SER A C 1
ATOM 572 O O . SER A 1 75 ? -17.035 -0.339 32.631 1.00 95.25 75 SER A O 1
ATOM 574 N N . MET A 1 76 ? -17.161 -0.653 30.417 1.00 95.81 76 MET A N 1
ATOM 575 C CA . MET A 1 76 ? -18.548 -1.126 30.434 1.00 95.81 76 MET A CA 1
ATOM 576 C C . MET A 1 76 ? -18.729 -2.358 31.325 1.00 95.81 76 MET A C 1
ATOM 578 O O . MET A 1 76 ? -19.737 -2.479 32.017 1.00 95.81 76 MET A O 1
ATOM 582 N N . LYS A 1 77 ? -17.758 -3.280 31.339 1.00 95.56 77 LYS A N 1
ATOM 583 C CA . LYS A 1 77 ? -17.789 -4.438 32.239 1.00 95.56 77 LYS A CA 1
ATOM 584 C C . LYS A 1 77 ? -17.768 -3.999 33.704 1.00 95.56 77 LYS A C 1
ATOM 586 O O . LYS A 1 77 ? -18.511 -4.560 34.505 1.00 95.56 77 LYS A O 1
ATOM 591 N N . GLN A 1 78 ? -16.944 -3.011 34.047 1.00 93.69 78 GLN A N 1
ATOM 592 C CA . GLN A 1 78 ? -16.885 -2.471 35.403 1.00 93.69 78 GLN A CA 1
ATOM 593 C C . GLN A 1 78 ? -18.196 -1.775 35.791 1.00 93.69 78 GLN A C 1
ATOM 595 O O . GLN A 1 78 ? -18.692 -1.998 36.895 1.00 93.69 78 GLN A O 1
ATOM 600 N N . ASP A 1 79 ? -18.790 -1.010 34.875 1.00 92.25 79 ASP A N 1
ATOM 601 C CA . ASP A 1 79 ? -20.076 -0.341 35.094 1.00 92.25 79 ASP A CA 1
ATOM 602 C C . ASP A 1 79 ? -21.196 -1.358 35.352 1.00 92.25 79 ASP A C 1
ATOM 604 O O . ASP A 1 79 ? -21.970 -1.208 36.297 1.00 92.25 79 ASP A O 1
ATOM 608 N N . ILE A 1 80 ? -21.242 -2.447 34.573 1.00 93.12 80 ILE A N 1
ATOM 609 C CA . ILE A 1 80 ? -22.208 -3.540 34.763 1.00 93.12 80 ILE A CA 1
ATOM 610 C C . ILE A 1 80 ? -22.032 -4.197 36.136 1.00 93.12 80 ILE A C 1
ATOM 612 O O . ILE A 1 80 ? -23.019 -4.433 36.831 1.00 93.12 80 ILE A O 1
ATOM 616 N N . LEU A 1 81 ? -20.792 -4.487 36.543 1.00 93.62 81 LEU A N 1
ATOM 617 C CA . LEU A 1 81 ? -20.519 -5.079 37.856 1.00 93.62 81 LEU A CA 1
ATOM 618 C C . LEU A 1 81 ? -20.921 -4.140 38.999 1.00 93.62 81 LEU A C 1
ATOM 620 O O . LEU A 1 81 ? -21.492 -4.597 39.988 1.00 93.62 81 LEU A O 1
ATOM 624 N N . SER A 1 82 ? -20.673 -2.837 38.848 1.00 90.25 82 SER A N 1
ATOM 625 C CA . SER A 1 82 ? -21.084 -1.815 39.814 1.00 90.25 82 SER A CA 1
ATOM 626 C C . SER A 1 82 ? -22.609 -1.755 39.953 1.00 90.25 82 SER A C 1
ATOM 628 O O . SER A 1 82 ? -23.138 -1.867 41.059 1.00 90.25 82 SER A O 1
ATOM 630 N N . LEU A 1 83 ? -23.330 -1.684 38.828 1.00 91.50 83 LEU A N 1
ATOM 631 C CA . LEU A 1 83 ? -24.796 -1.661 38.803 1.00 91.50 83 LEU A CA 1
ATOM 632 C C . LEU A 1 83 ? -25.408 -2.938 39.393 1.00 91.50 83 LEU A C 1
ATOM 634 O O . LEU A 1 83 ? -26.387 -2.870 40.140 1.00 91.50 83 LEU A O 1
ATOM 638 N N . ALA A 1 84 ? -24.831 -4.104 39.096 1.00 88.19 84 ALA A N 1
ATOM 639 C CA . ALA A 1 84 ? -25.270 -5.372 39.672 1.00 88.19 84 ALA A CA 1
ATOM 640 C C . ALA A 1 84 ? -25.055 -5.409 41.196 1.00 88.19 84 ALA A C 1
ATOM 642 O O . ALA A 1 84 ? -25.942 -5.846 41.929 1.00 88.19 84 ALA A O 1
ATOM 643 N N . GLY A 1 85 ? -23.914 -4.903 41.679 1.00 88.25 85 GLY A N 1
ATOM 644 C CA . GLY A 1 85 ? -23.622 -4.781 43.109 1.00 88.25 85 GLY A CA 1
ATOM 645 C C . GLY A 1 85 ? -24.617 -3.875 43.838 1.00 88.25 85 GLY A C 1
ATOM 646 O O . GLY A 1 85 ? -25.182 -4.281 44.853 1.00 88.25 85 GLY A O 1
ATOM 647 N N . GLN A 1 86 ? -24.900 -2.697 43.275 1.00 83.12 86 GLN A N 1
ATOM 648 C CA . GLN A 1 86 ? -25.899 -1.766 43.813 1.00 83.12 86 GLN A CA 1
ATOM 649 C C . GLN A 1 86 ? -27.301 -2.383 43.829 1.00 83.12 86 GLN A C 1
ATOM 651 O O . GLN A 1 86 ? -28.017 -2.278 44.820 1.00 83.12 86 GLN A O 1
ATOM 656 N N . SER A 1 87 ? -27.686 -3.087 42.763 1.00 80.50 87 SER A N 1
ATOM 657 C CA . SER A 1 87 ? -28.996 -3.747 42.687 1.00 80.50 87 SER A CA 1
ATOM 658 C C . SER A 1 87 ? -29.149 -4.829 43.762 1.00 80.50 87 SER A C 1
ATOM 660 O O . SER A 1 87 ? -30.191 -4.920 44.407 1.00 80.50 87 SER A O 1
ATOM 662 N N . ALA A 1 88 ? -28.100 -5.617 44.010 1.00 80.56 88 ALA A N 1
ATOM 663 C CA . ALA A 1 88 ? -28.097 -6.617 45.076 1.00 80.56 88 ALA A CA 1
ATOM 664 C C . ALA A 1 88 ? -28.172 -5.984 46.477 1.00 80.56 88 ALA A C 1
ATOM 666 O O . ALA A 1 88 ? -28.775 -6.549 47.387 1.00 80.56 88 ALA A O 1
ATOM 667 N N . GLU A 1 89 ? -27.573 -4.810 46.674 1.00 76.62 89 GLU A N 1
ATOM 668 C CA . GLU A 1 89 ? -27.685 -4.053 47.921 1.00 76.62 89 GLU A CA 1
ATOM 669 C C . GLU A 1 89 ? -29.103 -3.514 48.147 1.00 76.62 89 GLU A C 1
ATOM 671 O O . GLU A 1 89 ? -29.653 -3.711 49.230 1.00 76.62 89 GLU A O 1
ATOM 676 N N . VAL A 1 90 ? -29.731 -2.946 47.113 1.00 75.81 90 VAL A N 1
ATOM 677 C CA . VAL A 1 90 ? -31.126 -2.475 47.166 1.00 75.81 90 VAL A CA 1
ATOM 678 C C . VAL A 1 90 ? -32.088 -3.616 47.500 1.00 75.81 90 VAL A C 1
ATOM 680 O O . VAL A 1 90 ? -32.953 -3.450 48.357 1.00 75.81 90 VAL A O 1
ATOM 683 N N . LEU A 1 91 ? -31.921 -4.788 46.880 1.00 78.06 91 LEU A N 1
ATOM 684 C CA . LEU A 1 91 ? -32.760 -5.957 47.170 1.00 78.06 91 LEU A CA 1
ATOM 685 C C . LEU A 1 91 ? -32.582 -6.449 48.613 1.00 78.06 91 LEU A C 1
ATOM 687 O O . LEU A 1 91 ? -33.567 -6.715 49.296 1.00 78.06 91 LEU A O 1
ATOM 691 N N . ARG A 1 92 ? -31.344 -6.498 49.124 1.00 76.25 92 ARG A N 1
ATOM 692 C CA . ARG A 1 92 ? -31.090 -6.857 50.532 1.00 76.25 92 ARG A CA 1
ATOM 693 C C . ARG A 1 92 ? -31.701 -5.856 51.510 1.00 76.25 92 ARG A C 1
ATOM 695 O O . ARG A 1 92 ? -32.171 -6.262 52.569 1.00 76.25 92 ARG A O 1
ATOM 702 N N . PHE A 1 93 ? -31.700 -4.569 51.168 1.00 72.88 93 PHE A N 1
ATOM 703 C CA . PHE A 1 93 ? -32.344 -3.543 51.982 1.00 72.88 93 PHE A CA 1
ATOM 704 C C . PHE A 1 93 ? -33.871 -3.703 51.995 1.00 72.88 93 PHE A C 1
ATOM 706 O O . PHE A 1 93 ? -34.473 -3.633 53.062 1.00 72.88 93 PHE A O 1
ATOM 713 N N . GLN A 1 94 ? -34.497 -3.992 50.848 1.00 72.06 94 GLN A N 1
ATOM 714 C CA 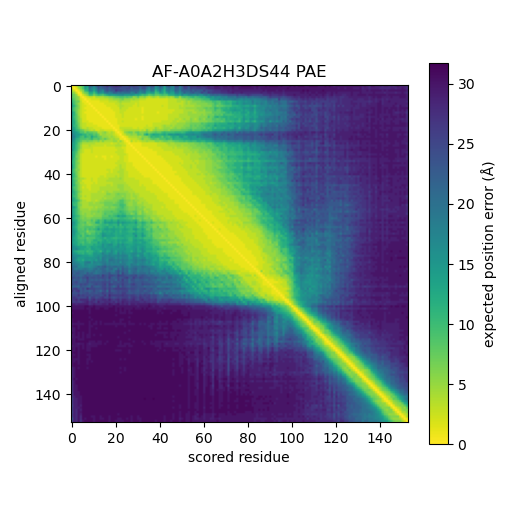. GLN A 1 94 ? -35.934 -4.290 50.782 1.00 72.06 94 GLN A CA 1
ATOM 715 C C . GLN A 1 94 ? -36.306 -5.525 51.613 1.00 72.06 94 GLN A C 1
ATOM 717 O O . GLN A 1 94 ? -37.267 -5.475 52.376 1.00 72.06 94 GLN A O 1
ATOM 722 N N . ASP A 1 95 ? -35.513 -6.596 51.529 1.00 74.75 95 ASP A N 1
ATOM 723 C CA . ASP A 1 95 ? -35.708 -7.802 52.340 1.00 74.75 95 ASP A CA 1
ATOM 724 C C . ASP A 1 95 ? -35.542 -7.537 53.840 1.00 74.75 95 ASP A C 1
ATOM 726 O O . ASP A 1 95 ? -36.209 -8.174 54.654 1.00 74.75 95 ASP A O 1
ATOM 730 N N . TYR A 1 96 ? -34.632 -6.637 54.223 1.00 71.50 96 TYR A N 1
ATOM 731 C CA . TYR A 1 96 ? -34.449 -6.234 55.615 1.00 71.50 96 TYR A CA 1
ATOM 732 C C . TYR A 1 96 ? -35.664 -5.452 56.125 1.00 71.50 96 TYR A C 1
ATOM 734 O O . TYR A 1 96 ? -36.233 -5.836 57.142 1.00 71.50 96 TYR A O 1
ATOM 742 N N . VAL A 1 97 ? -36.110 -4.428 55.385 1.00 69.56 97 VAL A N 1
ATOM 743 C CA . VAL A 1 97 ? -37.289 -3.618 55.740 1.00 69.56 97 VAL A CA 1
ATOM 744 C C . VAL A 1 97 ? -38.551 -4.484 55.816 1.00 69.56 97 VAL A C 1
ATOM 746 O O . VAL A 1 97 ? -39.280 -4.422 56.800 1.00 69.56 97 VAL A O 1
ATOM 749 N N . GLY A 1 98 ? -38.763 -5.377 54.845 1.00 66.19 98 GLY A N 1
ATOM 750 C CA . GLY A 1 98 ? -39.915 -6.284 54.831 1.00 66.19 98 GLY A CA 1
ATOM 751 C C . GLY A 1 98 ? -39.916 -7.344 55.941 1.00 66.19 98 GLY A C 1
ATOM 752 O O . GLY A 1 98 ? -40.948 -7.961 56.186 1.00 66.19 98 GLY A O 1
ATOM 753 N N . LYS A 1 99 ? -38.781 -7.569 56.618 1.00 62.50 99 LYS A N 1
ATOM 754 C CA . LYS A 1 99 ? -38.674 -8.462 57.788 1.00 62.50 99 LYS A CA 1
ATOM 755 C C . LYS A 1 99 ? -38.787 -7.724 59.121 1.00 62.50 99 LYS A C 1
ATOM 757 O O . LYS A 1 99 ? -38.968 -8.383 60.141 1.00 62.50 99 LYS A O 1
ATOM 762 N N . THR A 1 100 ? -38.650 -6.399 59.127 1.00 57.59 100 THR A N 1
ATOM 763 C CA . THR A 1 100 ? -38.760 -5.574 60.339 1.00 57.59 100 THR A CA 1
ATOM 764 C C . THR A 1 100 ? -40.165 -5.022 60.589 1.00 57.59 100 THR A C 1
ATOM 766 O O . THR A 1 100 ? -40.390 -4.465 61.659 1.00 57.59 100 THR A O 1
ATOM 769 N N . ASP A 1 101 ? -41.113 -5.230 59.671 1.00 48.09 101 ASP A N 1
ATOM 770 C CA . ASP A 1 101 ? -42.513 -4.840 59.856 1.00 48.09 101 ASP A CA 1
ATOM 771 C C . ASP A 1 101 ? -43.335 -5.979 60.500 1.00 48.09 101 ASP A C 1
ATOM 773 O O . ASP A 1 101 ? -43.935 -6.818 59.826 1.00 48.09 101 ASP A O 1
ATOM 777 N N . GLU A 1 102 ? -43.415 -5.982 61.837 1.00 51.81 102 GLU A N 1
ATOM 778 C CA . GLU A 1 102 ? -44.705 -6.267 62.487 1.00 51.81 102 GLU A CA 1
ATOM 779 C C . GLU A 1 102 ? -45.714 -5.185 62.053 1.00 51.81 102 GLU A C 1
ATOM 781 O O . GLU A 1 102 ? -45.305 -4.056 61.771 1.00 51.81 102 GLU A O 1
ATOM 786 N N . PRO A 1 103 ? -47.025 -5.482 61.962 1.00 48.56 103 PRO A N 1
ATOM 787 C CA . PRO A 1 103 ? -47.975 -4.616 61.280 1.00 48.56 103 PRO A CA 1
ATOM 788 C C . PRO A 1 103 ? -48.241 -3.353 62.105 1.00 48.56 103 PRO A C 1
ATOM 790 O O . PRO A 1 103 ? -49.167 -3.300 62.911 1.00 48.56 103 PRO A O 1
ATOM 793 N N . GLN A 1 104 ? -47.452 -2.310 61.874 1.00 42.72 104 GLN A N 1
ATOM 794 C CA . GLN A 1 104 ? -47.886 -0.944 62.109 1.00 42.72 104 GLN A CA 1
ATOM 795 C C . GLN A 1 104 ? -48.267 -0.321 60.773 1.00 42.72 104 GLN A C 1
ATOM 797 O O . GLN A 1 104 ? -47.451 -0.129 59.875 1.00 42.72 104 GLN A O 1
ATOM 802 N N . GLU A 1 105 ? -49.563 -0.042 60.653 1.00 49.88 105 GLU A N 1
ATOM 803 C CA . GLU A 1 105 ? -50.160 0.799 59.625 1.00 49.88 105 GLU A CA 1
ATOM 804 C C . GLU A 1 105 ? -49.320 2.070 59.436 1.00 49.88 105 GLU A C 1
ATOM 806 O O . GLU A 1 105 ? -49.267 2.926 60.318 1.00 49.88 105 GLU A O 1
ATOM 811 N N . GLY A 1 106 ? -48.644 2.215 58.295 1.00 50.88 106 GLY A N 1
ATOM 812 C CA . GLY A 1 106 ? -47.800 3.390 58.113 1.00 50.88 106 GLY A CA 1
ATOM 813 C C . GLY A 1 106 ? -47.068 3.464 56.787 1.00 50.88 106 GLY A C 1
ATOM 814 O O . GLY A 1 106 ? -45.889 3.159 56.698 1.00 50.88 106 GLY A O 1
ATOM 815 N N . THR A 1 107 ? -47.732 4.056 55.794 1.00 46.50 107 THR A N 1
ATOM 816 C CA . THR A 1 107 ? -47.114 4.682 54.608 1.00 46.50 107 THR A CA 1
ATOM 817 C C . THR A 1 107 ? -46.486 3.739 53.574 1.00 46.50 107 THR A C 1
ATOM 819 O O . THR A 1 107 ? -45.287 3.496 53.505 1.00 46.50 107 THR A O 1
ATOM 822 N N . SER A 1 108 ? -47.358 3.310 52.665 1.00 46.16 108 SER A N 1
ATOM 823 C CA . SER A 1 108 ? -47.062 2.795 51.329 1.00 46.16 108 SER A CA 1
ATOM 824 C C . SER A 1 108 ? -45.862 3.486 50.646 1.00 46.16 108 SER A C 1
ATOM 826 O O . SER A 1 108 ? -45.865 4.701 50.428 1.00 46.16 108 SER A O 1
ATOM 828 N N . ILE A 1 109 ? -44.878 2.682 50.224 1.00 49.66 109 ILE A N 1
ATOM 829 C CA . ILE A 1 109 ? -43.653 3.026 49.462 1.00 49.66 109 ILE A CA 1
ATOM 830 C C . ILE A 1 109 ? -43.970 3.542 48.031 1.00 49.66 109 ILE A C 1
ATOM 832 O O . ILE A 1 109 ? -43.141 3.546 47.128 1.00 49.66 109 ILE A O 1
ATOM 836 N N . VAL A 1 110 ? -45.171 4.064 47.782 1.00 46.62 110 VAL A N 1
ATOM 837 C CA . VAL A 1 110 ? -45.502 4.765 46.528 1.00 46.62 110 VAL A CA 1
ATOM 838 C C . VAL A 1 110 ? -44.853 6.163 46.473 1.00 46.62 110 VAL A C 1
ATOM 840 O O . VAL A 1 110 ? -44.803 6.789 45.418 1.00 46.62 110 VAL A O 1
ATOM 843 N N . VAL A 1 111 ? -44.282 6.657 47.580 1.00 45.62 111 VAL A N 1
ATOM 844 C CA . VAL A 1 111 ? -43.702 8.013 47.647 1.00 45.62 111 VAL A CA 1
ATOM 845 C C . VAL A 1 111 ? -42.236 8.087 47.186 1.00 45.62 111 VAL A C 1
ATOM 847 O O . VAL A 1 111 ? -41.808 9.142 46.729 1.00 45.62 111 VAL A O 1
ATOM 850 N N . LEU A 1 112 ? -41.464 6.992 47.194 1.00 46.97 112 LEU A N 1
ATOM 851 C CA . LEU A 1 112 ? -40.029 7.046 46.845 1.00 46.97 112 LEU A CA 1
ATOM 852 C C . LEU A 1 112 ? -39.707 6.817 45.357 1.00 46.97 112 LEU A C 1
ATOM 854 O O . LEU A 1 112 ? -38.554 6.932 44.958 1.00 46.97 112 LEU A O 1
ATOM 858 N N . THR A 1 113 ? -40.704 6.553 44.508 1.00 48.38 113 THR A N 1
ATOM 859 C CA . THR A 1 113 ? -40.509 6.427 43.048 1.00 48.38 113 THR A CA 1
ATOM 860 C C . THR A 1 113 ? -40.779 7.717 42.269 1.00 48.38 113 THR A C 1
ATOM 862 O O . THR A 1 113 ? -40.638 7.725 41.047 1.00 48.38 113 THR A O 1
ATOM 865 N N . ARG A 1 114 ? -41.128 8.833 42.931 1.00 48.69 114 ARG A N 1
ATOM 866 C CA . ARG A 1 114 ? -41.478 10.081 42.226 1.00 48.69 114 ARG A CA 1
ATOM 867 C C . ARG A 1 114 ? -40.304 11.012 41.897 1.00 48.69 114 ARG A C 1
ATOM 869 O O . ARG A 1 114 ? -40.517 11.983 41.180 1.00 48.69 114 ARG A O 1
ATOM 876 N N . GLU A 1 115 ? -39.078 10.701 42.315 1.00 49.00 115 GLU A N 1
ATOM 877 C CA . GLU A 1 115 ? -37.897 11.521 41.996 1.00 49.00 115 GLU A CA 1
ATOM 878 C C . GLU A 1 115 ? -36.700 10.693 41.514 1.00 49.00 115 GLU A C 1
ATOM 880 O O . GLU A 1 115 ? -35.606 10.743 42.064 1.00 49.00 115 GLU A O 1
ATOM 885 N N . PHE A 1 116 ? -36.880 9.958 40.418 1.00 47.72 116 PHE A N 1
ATOM 886 C CA . PHE A 1 116 ? -35.753 9.653 39.537 1.00 47.72 116 PHE A CA 1
ATOM 887 C C . PHE A 1 116 ? -36.052 10.203 38.143 1.00 47.72 116 PHE A C 1
ATOM 889 O O . PHE A 1 116 ? -36.443 9.490 37.224 1.00 47.72 116 PHE A O 1
ATOM 896 N N . GLN A 1 117 ? -35.900 11.522 37.997 1.00 46.00 117 GLN A N 1
ATOM 897 C CA . GLN A 1 117 ? -35.642 12.122 36.693 1.00 46.00 117 GLN A CA 1
ATOM 898 C C . GLN A 1 117 ? -34.146 11.950 36.409 1.00 46.00 117 GLN A C 1
ATOM 900 O O . GLN A 1 117 ? -33.336 12.607 37.070 1.00 46.00 117 GLN A O 1
ATOM 905 N N . PRO A 1 118 ? -33.727 11.100 35.456 1.00 43.41 118 PRO A N 1
ATOM 906 C CA . PRO A 1 118 ? -32.354 11.160 34.994 1.00 43.41 118 PRO A CA 1
ATOM 907 C C . PRO A 1 118 ? -32.160 12.541 34.360 1.00 43.41 118 PRO A C 1
ATOM 909 O O . PRO A 1 118 ? -32.814 12.870 33.369 1.00 43.41 118 PRO A O 1
ATOM 912 N N . LYS A 1 119 ? -31.292 13.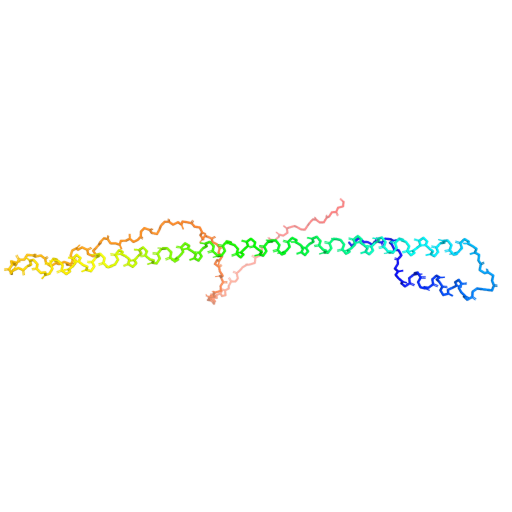371 34.950 1.00 42.31 119 LYS A N 1
ATOM 913 C CA . LYS A 1 119 ? -30.827 14.610 34.320 1.00 42.31 119 LYS A CA 1
ATOM 914 C C . LYS A 1 119 ? -30.163 14.238 32.998 1.00 42.31 119 LYS A C 1
ATOM 916 O O . LYS A 1 119 ? -29.009 13.820 32.961 1.00 42.31 119 LYS A O 1
ATOM 921 N N . ALA A 1 120 ? -30.912 14.367 31.913 1.00 50.78 120 ALA A N 1
ATOM 922 C CA . ALA A 1 120 ? -30.369 14.368 30.573 1.00 50.78 120 ALA A CA 1
ATOM 923 C C . ALA A 1 120 ? -29.730 15.739 30.332 1.00 50.78 120 ALA A C 1
ATOM 925 O O . ALA A 1 120 ? -30.350 16.634 29.769 1.00 50.78 120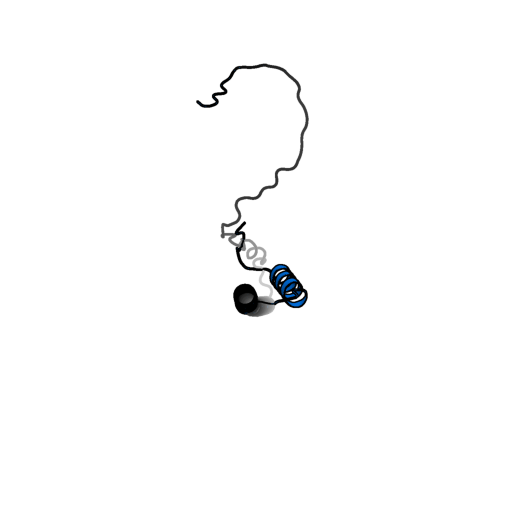 ALA A O 1
ATOM 926 N N . GLU A 1 121 ? -28.483 15.902 30.763 1.00 43.56 121 GLU A N 1
ATOM 927 C CA . GLU A 1 121 ? -27.619 16.966 30.266 1.00 43.56 121 GLU A CA 1
ATOM 928 C C . GLU A 1 121 ? -26.320 16.351 29.751 1.00 43.56 121 GLU A C 1
ATOM 930 O O . GLU A 1 121 ? -25.355 16.162 30.482 1.00 43.56 121 GLU A O 1
ATOM 935 N N . HIS A 1 122 ? -26.286 16.072 28.448 1.00 37.78 122 HIS A N 1
ATOM 936 C CA . HIS A 1 122 ? -25.197 16.632 27.661 1.00 37.78 122 HIS A CA 1
ATOM 937 C C . HIS A 1 122 ? -25.656 16.925 26.232 1.00 37.78 122 HIS A C 1
ATOM 939 O O . HIS A 1 122 ? -25.920 16.036 25.421 1.00 37.78 122 HIS A O 1
ATOM 945 N N . ASN A 1 123 ? -25.730 18.225 25.955 1.00 40.59 123 ASN A N 1
ATOM 946 C CA . ASN A 1 123 ? -25.763 18.822 24.630 1.00 40.59 123 ASN A CA 1
ATOM 947 C C . ASN A 1 123 ? -24.692 18.217 23.720 1.00 40.59 123 ASN A C 1
ATOM 949 O O . ASN A 1 123 ? -23.539 18.065 24.130 1.00 40.59 123 ASN A O 1
ATOM 953 N N . GLY A 1 124 ? -25.069 17.962 22.467 1.00 39.59 124 GLY A N 1
ATOM 954 C CA . GLY A 1 124 ? -24.112 17.610 21.422 1.00 39.59 124 GLY A CA 1
ATOM 955 C C . GLY A 1 124 ? -24.671 16.913 20.185 1.00 39.59 124 GLY A C 1
ATOM 956 O O . GLY A 1 124 ? -23.913 16.215 19.523 1.00 39.59 124 GLY A O 1
ATOM 957 N N . ARG A 1 125 ? -25.960 17.045 19.848 1.00 42.28 125 ARG A N 1
ATOM 958 C CA . ARG A 1 125 ? -26.452 16.700 18.501 1.00 42.28 125 ARG A CA 1
ATOM 959 C C . ARG A 1 125 ? -27.492 17.697 18.049 1.00 42.28 125 ARG A C 1
ATOM 961 O O . ARG A 1 125 ? -28.686 17.416 18.045 1.00 42.28 125 ARG A O 1
ATOM 968 N N . ASP A 1 126 ? -26.994 18.852 17.639 1.00 41.16 126 ASP A N 1
ATOM 969 C CA . ASP A 1 126 ? -27.728 19.674 16.703 1.00 41.16 126 ASP A CA 1
ATOM 970 C C . ASP A 1 126 ? -27.233 19.370 15.280 1.00 41.16 126 ASP A C 1
ATOM 972 O O . ASP A 1 126 ? -26.033 19.267 15.028 1.00 41.16 126 ASP A O 1
ATOM 976 N N . ARG A 1 127 ? -28.208 19.254 14.373 1.00 44.38 127 ARG A N 1
ATOM 977 C CA . ARG A 1 127 ? -28.114 19.230 12.901 1.00 44.38 127 ARG A CA 1
ATOM 978 C C . ARG A 1 127 ? -27.659 17.944 12.201 1.00 44.38 127 ARG A C 1
ATOM 980 O O . ARG A 1 127 ? -26.511 17.786 11.813 1.00 44.38 127 ARG A O 1
ATOM 987 N N . LEU A 1 128 ? -28.654 17.136 11.831 1.00 38.91 128 LEU A N 1
ATOM 988 C CA . LEU A 1 128 ? -28.907 16.777 10.422 1.00 38.91 128 LEU A CA 1
ATOM 989 C C . LEU A 1 128 ? -30.335 16.227 10.298 1.00 38.91 128 LEU A C 1
ATOM 991 O O . LEU A 1 128 ? -30.587 15.025 10.243 1.00 38.91 128 LEU A O 1
ATOM 995 N N . ARG A 1 129 ? -31.303 17.150 10.304 1.00 43.34 129 ARG A N 1
ATOM 996 C CA . ARG A 1 129 ? -32.707 16.853 10.016 1.00 43.34 129 ARG A CA 1
ATOM 997 C C . ARG A 1 129 ? -32.847 16.714 8.497 1.00 43.34 129 ARG A C 1
ATOM 999 O O . ARG A 1 129 ? -32.793 17.711 7.780 1.00 43.34 129 ARG A O 1
ATOM 1006 N N . ARG A 1 130 ? -33.010 15.476 8.020 1.00 40.03 130 ARG A N 1
ATOM 1007 C CA . ARG A 1 130 ? -33.573 15.187 6.692 1.00 40.03 130 ARG A CA 1
ATOM 1008 C C . ARG A 1 130 ? -34.943 15.856 6.603 1.00 40.03 130 ARG A C 1
ATOM 1010 O O . ARG A 1 130 ? -35.761 15.699 7.509 1.00 40.03 130 ARG A O 1
ATOM 1017 N N . LYS A 1 131 ? -35.171 16.609 5.529 1.00 38.16 131 LYS A N 1
ATOM 1018 C CA . LYS A 1 131 ? -36.466 17.194 5.177 1.00 38.16 131 LYS A CA 1
ATOM 1019 C C . LYS A 1 131 ? -37.006 16.433 3.962 1.00 38.16 131 LYS A C 1
ATOM 1021 O O . LYS A 1 131 ? -36.755 16.804 2.827 1.00 38.16 131 LYS A O 1
ATOM 1026 N N . GLU A 1 132 ? -37.734 15.365 4.240 1.00 37.31 132 GLU A N 1
ATOM 1027 C CA . GLU A 1 132 ? -38.704 14.684 3.372 1.00 37.31 132 GLU A CA 1
ATOM 1028 C C . GLU A 1 132 ? -39.872 14.422 4.336 1.00 37.31 132 GLU A C 1
ATOM 1030 O O . GLU A 1 132 ? -39.627 13.979 5.454 1.00 37.31 132 GLU A O 1
ATOM 1035 N N . HIS A 1 133 ? -41.140 14.764 4.139 1.00 36.31 133 HIS A N 1
ATOM 1036 C CA . HIS A 1 133 ? -42.031 14.942 2.994 1.00 36.31 133 HIS A CA 1
ATOM 1037 C C . HIS A 1 133 ? -43.331 15.550 3.612 1.00 36.31 133 HIS A C 1
ATOM 1039 O O . HIS A 1 133 ? -43.621 15.255 4.769 1.00 36.31 133 HIS A O 1
ATOM 1045 N N . LEU A 1 134 ? -44.081 16.493 3.024 1.00 34.47 134 LEU A N 1
ATOM 1046 C CA . LEU A 1 134 ? -45.270 16.277 2.171 1.00 34.47 134 LEU A CA 1
ATOM 1047 C C . LEU A 1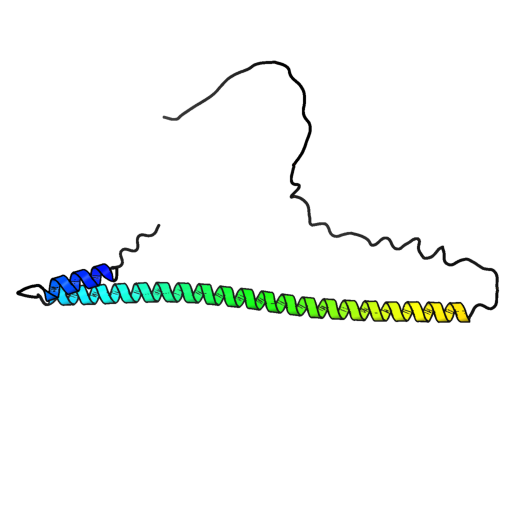 134 ? -46.155 17.547 2.193 1.00 34.47 134 LEU A C 1
ATOM 1049 O O . LEU A 1 134 ? -46.172 18.258 3.196 1.00 34.47 134 LEU A O 1
ATOM 1053 N N . GLY A 1 135 ? -46.953 17.741 1.134 1.00 32.81 135 GLY A N 1
ATOM 1054 C CA . GLY A 1 135 ? -48.152 18.602 1.108 1.00 32.81 135 GLY A CA 1
ATOM 1055 C C . GLY A 1 135 ? -48.052 19.760 0.108 1.00 32.81 135 GLY A C 1
ATOM 1056 O O . GLY A 1 135 ? -47.606 20.839 0.466 1.00 32.81 135 GLY A O 1
ATOM 1057 N N . GLN A 1 136 ? -48.200 19.525 -1.199 1.00 34.91 136 GLN A N 1
ATOM 1058 C CA . GLN A 1 136 ? -49.460 19.627 -1.963 1.00 34.91 136 GLN A CA 1
ATOM 1059 C C . GLN A 1 136 ? -50.253 20.937 -1.786 1.00 34.91 136 GLN A C 1
ATOM 1061 O O . GLN A 1 136 ? -50.837 21.177 -0.737 1.00 34.91 136 GLN A O 1
ATOM 1066 N N . GLY A 1 137 ? -50.410 21.658 -2.906 1.00 30.97 137 GLY A N 1
ATOM 1067 C CA . GLY A 1 137 ? -51.643 22.373 -3.251 1.00 30.97 137 GLY A CA 1
ATOM 1068 C C . GLY A 1 137 ? -51.575 23.902 -3.233 1.00 30.97 137 GLY A C 1
ATOM 1069 O O . GLY A 1 137 ? -51.454 24.499 -2.174 1.00 30.97 137 GLY A O 1
ATOM 1070 N N . GLY A 1 138 ? -51.780 24.534 -4.396 1.00 33.84 138 GLY A N 1
ATOM 1071 C CA . GLY A 1 138 ? -52.279 25.916 -4.448 1.00 33.84 138 GLY A CA 1
ATOM 1072 C C . GLY A 1 138 ? -51.732 26.779 -5.580 1.00 33.84 138 GLY A C 1
ATOM 1073 O O . GLY A 1 138 ? -50.663 27.356 -5.463 1.00 33.84 138 GLY A O 1
ATOM 1074 N N . LYS A 1 139 ? -52.509 26.866 -6.661 1.00 37.00 139 LYS A N 1
ATOM 1075 C CA . LYS A 1 139 ? -52.388 27.774 -7.813 1.00 37.00 139 LYS A CA 1
ATOM 1076 C C . LYS A 1 139 ? -52.261 29.258 -7.420 1.00 37.00 139 LYS A C 1
ATOM 1078 O O . LYS A 1 139 ? -52.888 29.667 -6.449 1.00 37.00 139 LYS A O 1
ATOM 1083 N N . GLY A 1 140 ? -51.657 30.059 -8.304 1.00 33.69 140 GLY A N 1
ATOM 1084 C CA . GLY A 1 140 ? -52.123 31.432 -8.554 1.00 33.69 140 GLY A CA 1
ATOM 1085 C C . GLY A 1 140 ? -51.054 32.524 -8.594 1.00 33.69 140 GLY A C 1
ATOM 1086 O O . GLY A 1 140 ? -50.720 33.080 -7.559 1.00 33.69 140 GLY A O 1
ATOM 1087 N N . ASP A 1 141 ? -50.580 32.823 -9.806 1.00 35.06 141 ASP A N 1
ATOM 1088 C CA . ASP A 1 141 ? -50.270 34.148 -10.373 1.00 35.06 141 ASP A CA 1
ATOM 1089 C C . ASP A 1 141 ? -49.711 35.273 -9.477 1.00 35.06 141 ASP A C 1
ATOM 1091 O O . ASP A 1 141 ? -50.446 35.909 -8.728 1.00 35.06 141 ASP A O 1
ATOM 1095 N N . GLN A 1 142 ? -48.456 35.673 -9.728 1.00 36.94 142 GLN A N 1
ATOM 1096 C CA . GLN A 1 142 ? -48.139 36.976 -10.344 1.00 36.94 142 GLN A CA 1
ATOM 1097 C C . GLN A 1 142 ? -46.638 37.110 -10.672 1.00 36.94 142 GLN A C 1
ATOM 1099 O O . GLN A 1 142 ? -45.764 36.600 -9.978 1.00 36.94 142 GLN A O 1
ATOM 1104 N N . VAL A 1 143 ? -46.386 37.762 -11.804 1.00 39.12 143 VAL A N 1
ATOM 1105 C CA . VAL A 1 143 ? -45.126 37.917 -12.554 1.00 39.12 143 VAL A CA 1
ATOM 1106 C C . VAL A 1 143 ? -44.467 39.269 -12.168 1.00 39.12 143 VAL A C 1
ATOM 1108 O O . VAL A 1 143 ? -45.026 39.994 -11.351 1.00 39.12 143 VAL A O 1
ATOM 1111 N N . PRO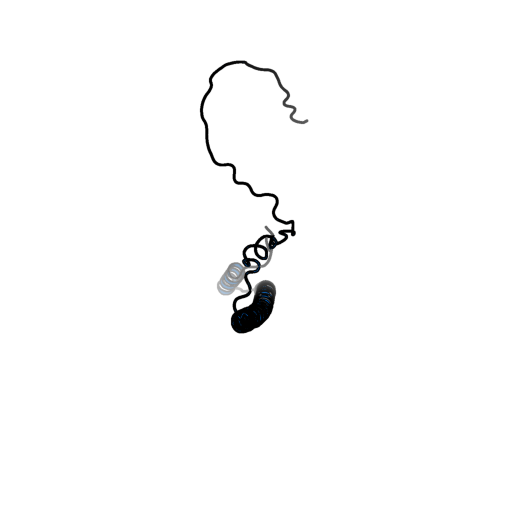 A 1 144 ? -43.410 39.723 -12.864 1.00 50.41 144 PRO A N 1
ATOM 1112 C CA . PRO A 1 144 ? -41.966 39.506 -12.678 1.00 50.41 144 PRO A CA 1
ATOM 1113 C C . PRO A 1 144 ? -41.272 40.750 -12.066 1.00 50.41 144 PRO A C 1
ATOM 1115 O O . PRO A 1 144 ? -41.949 41.723 -11.785 1.00 50.41 144 PRO A O 1
ATOM 1118 N N . HIS A 1 145 ? -39.934 40.782 -11.943 1.00 36.59 145 HIS A N 1
ATOM 1119 C CA . HIS A 1 145 ? -39.114 41.923 -12.416 1.00 36.59 145 HIS A CA 1
ATOM 1120 C C . HIS A 1 145 ? -37.587 41.684 -12.276 1.00 36.59 145 HIS A C 1
ATOM 1122 O O . HIS A 1 145 ? -37.070 41.535 -11.176 1.00 36.59 145 HIS A O 1
ATOM 1128 N N . THR A 1 146 ? -36.912 41.705 -13.441 1.00 38.50 146 THR A N 1
ATOM 1129 C CA . THR A 1 146 ? -35.578 42.279 -13.783 1.00 38.50 146 THR A CA 1
ATOM 1130 C C . THR A 1 146 ? -34.319 41.837 -13.015 1.00 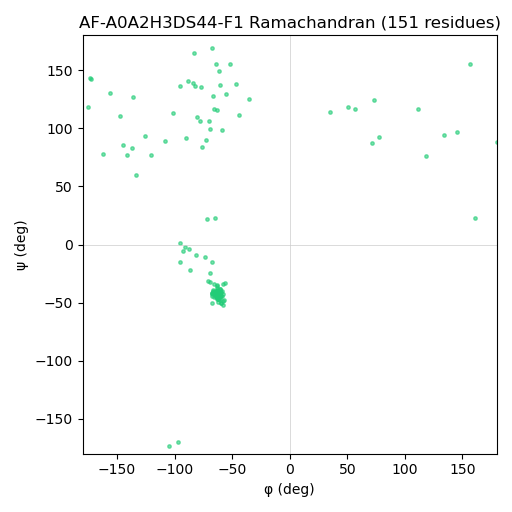38.50 146 THR A C 1
ATOM 1132 O O . THR A 1 146 ? -34.219 42.028 -11.815 1.00 38.50 146 THR A O 1
ATOM 1135 N N . SER A 1 147 ? -33.358 41.202 -13.712 1.00 34.09 147 SER A N 1
ATOM 1136 C CA . SER A 1 147 ? -32.121 41.801 -14.295 1.00 34.09 147 SER A CA 1
ATOM 1137 C C . SER A 1 147 ? -31.086 42.154 -13.207 1.00 34.09 147 SER A C 1
ATOM 1139 O O . SER A 1 147 ? -31.422 42.831 -12.251 1.00 34.09 147 SER A O 1
ATOM 1141 N N . VAL A 1 148 ? -29.834 41.689 -13.229 1.00 45.97 148 VAL A N 1
ATOM 1142 C CA . VAL A 1 148 ? -28.798 42.066 -14.203 1.00 45.97 148 VAL A CA 1
ATOM 1143 C C . VAL A 1 148 ? -27.727 40.969 -14.304 1.00 45.97 148 VAL A C 1
ATOM 1145 O O . VAL A 1 148 ? -27.164 40.524 -13.306 1.00 45.97 148 VAL A O 1
ATOM 1148 N N . ILE A 1 149 ? -27.441 40.584 -15.547 1.00 40.41 149 ILE A N 1
ATOM 1149 C CA . ILE A 1 149 ? -26.228 39.900 -16.004 1.00 40.41 149 ILE A CA 1
ATOM 1150 C C . ILE A 1 149 ? -25.153 40.971 -16.222 1.00 40.41 149 ILE A C 1
ATOM 1152 O O . ILE A 1 149 ? -25.435 41.999 -16.832 1.00 40.41 149 ILE A O 1
ATOM 1156 N N . GLY A 1 150 ? -23.923 40.708 -15.787 1.00 35.91 150 GLY A N 1
ATOM 1157 C CA . GLY A 1 150 ? -22.753 41.519 -16.118 1.00 35.91 150 GLY A CA 1
ATOM 1158 C C . GLY A 1 150 ? -21.514 40.645 -16.260 1.00 35.91 150 GLY A C 1
ATOM 1159 O O . GLY A 1 150 ? -20.788 40.447 -15.291 1.00 35.91 150 GLY A O 1
ATOM 1160 N N . SER A 1 151 ? -21.320 40.098 -17.462 1.00 39.09 151 SER A N 1
ATOM 1161 C CA . SER A 1 151 ? -20.051 39.535 -17.935 1.00 39.09 151 SER A CA 1
ATOM 1162 C C . SER A 1 151 ? -18.977 40.615 -18.033 1.00 39.09 151 SER A C 1
ATOM 1164 O O . SER A 1 151 ? -19.280 41.795 -18.202 1.00 39.09 151 SER A O 1
ATOM 1166 N N . GLY A 1 152 ? -17.726 40.170 -17.951 1.00 35.25 152 GLY A N 1
ATOM 1167 C CA . GLY A 1 152 ? -16.543 41.011 -18.003 1.00 35.25 152 GLY A CA 1
ATOM 1168 C C . GLY A 1 152 ? -16.251 41.691 -19.339 1.00 35.25 152 GLY A C 1
ATOM 1169 O O . GLY A 1 152 ? -16.811 41.363 -20.386 1.00 35.25 152 GLY A O 1
ATOM 1170 N N . ALA A 1 153 ? -15.293 42.604 -19.235 1.00 42.91 153 ALA A N 1
ATOM 1171 C CA . ALA A 1 153 ? -14.216 42.878 -20.174 1.00 42.91 153 ALA A CA 1
ATOM 1172 C C . ALA A 1 153 ? -13.002 43.296 -19.331 1.00 42.91 153 ALA A C 1
ATOM 1174 O O . ALA A 1 153 ? -13.226 44.011 -18.324 1.00 42.91 153 ALA A O 1
#

Sequence (153 aa):
MASSNHPTLEDVAAATAYFVSHSEPMLDDAKKIVAMLDDFHQSNIDHMELALCERRKAISEEGQKGEALKAKVVSMKQDILSLAGQSAEVLRFQDYVGKTDEPQEGTSIV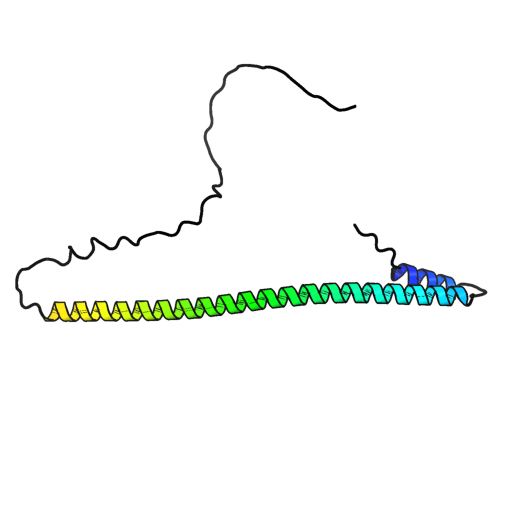VLTREFQPKAEHNGRDRLRRKEHLGQGGKGDQVPHTSVIGSGA

Organism: Armillaria gallica (NCBI:txid47427)

Radius of gyration: 39.34 Å; Cα contacts (8 Å, |Δi|>4): 21; chains: 1; bounding box: 81×51×99 Å

pLDDT: mean 72.35, std 24.44, range [30.97, 97.06]

Mean predicted aligned error: 19.23 Å

Foldseek 3Di:
DPPPPQADPVNLVVLVVVQVPDPDRDPVSVVVSVVSVVSNVVVVVVVVVVVVVVVVVVVVVVVVVVVVVVVVVVVVVVVVVVVVVVVVVVVVVVVVVVVPDPDDDDDDPPPVVPPDDPPPDDDDDDDDDDDDDDDDDDDDDDDDDDDDDDDDD

Nearest PDB structures (foldseek):
  1s94-assembly2_B  TM=8.495E-01  e=6.565E+00  Doryteuthis pealeii

Secondary structure (DSSP, 8-state):
-----PPPHHHHHHHHHHHHH-SS--HHHHHHHHHHHHHHHHHHHHHHHHHHHHHHHHHHHHHHHHHHHHHHHHHHHHHHHHHHHHHHHHHHHHHHHHHH--S-----TTSTTS---------------------------------------

Solvent-accessible surface area (backbone atoms only — not comparable to full-atom values): 9919 Å² total; per-residue (Å²): 131,87,79,71,90,60,50,48,73,65,56,39,50,50,51,49,53,52,48,73,71,41,95,75,67,52,72,66,59,54,50,50,44,51,52,39,45,51,49,30,50,49,54,49,48,55,53,49,51,51,53,50,52,54,50,51,49,52,53,50,55,51,49,53,52,51,51,53,50,51,52,49,52,53,50,52,52,51,52,52,52,50,52,50,52,51,51,53,50,53,52,51,48,51,57,50,56,69,70,68,60,70,96,67,93,74,78,76,78,75,70,78,72,79,78,78,76,79,81,86,77,79,90,85,82,83,86,84,82,82,90,80,87,87,84,86,89,83,87,83,88,87,85,88,84,81,88,84,90,82,81,90,132